Protein AF-A0A0M9B400-F1 (afdb_monomer_lite)

Foldseek 3Di:
DDDDDPPVVVCVPDDDVPRVDDCPDPVNVVVVVDPLVVQCVVCVVVQPDDPPDDRDRSVNVVVLVVVCVVVVHDPVRSVVVVCV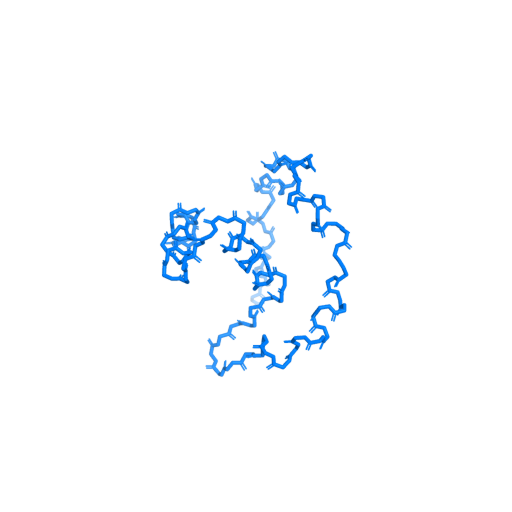VCVPPPD

Organism: Bradyrhizobium japonicum (NCBI:txid375)

Sequence (91 aa):
MSQPRDDRQDDLFRASLDAIINLRHPLVRLAAEIDWDFLAKRFSSVCRTGPGQPPLPTRLVAGLFILKHMHNLSDEALCGRCLEWMPSAQM

pLDDT: mean 75.06, std 16.23, range [34.03, 93.62]

Structure (mmCIF, N/CA/C/O backbone):
data_AF-A0A0M9B400-F1
#
_entry.id   AF-A0A0M9B400-F1
#
loop_
_atom_site.group_PDB
_atom_site.id
_atom_site.type_symbol
_atom_site.label_atom_id
_atom_site.label_alt_id
_atom_site.label_comp_id
_atom_site.label_asym_id
_atom_site.label_entity_id
_atom_site.label_seq_id
_atom_site.pdbx_PDB_ins_code
_atom_site.Cartn_x
_atom_site.Cartn_y
_atom_site.Cartn_z
_atom_site.occupancy
_atom_site.B_iso_or_equiv
_atom_site.auth_seq_id
_atom_site.auth_comp_id
_atom_site.auth_asym_id
_atom_site.auth_atom_id
_atom_site.pdbx_PDB_model_num
ATOM 1 N N . MET A 1 1 ? -2.890 -41.405 15.536 1.00 37.16 1 MET A N 1
ATOM 2 C CA . MET A 1 1 ? -1.866 -40.626 14.813 1.00 37.16 1 MET A CA 1
ATOM 3 C C . MET A 1 1 ? -2.416 -39.223 14.608 1.00 37.16 1 MET A C 1
ATOM 5 O O . MET A 1 1 ? -3.541 -39.103 14.153 1.00 37.16 1 MET A O 1
ATOM 9 N N . SER A 1 2 ? -1.655 -38.237 15.085 1.00 43.25 2 SER A N 1
ATOM 10 C CA . SER A 1 2 ? -1.687 -36.780 14.863 1.00 43.25 2 SER A CA 1
ATOM 11 C C . SER A 1 2 ? -3.017 -36.116 14.470 1.00 43.25 2 SER A C 1
ATOM 13 O O . SER A 1 2 ? -3.398 -36.102 13.304 1.00 43.25 2 SER A O 1
ATOM 15 N N . GLN A 1 3 ? -3.667 -35.473 15.441 1.00 45.69 3 GLN A N 1
ATOM 16 C CA . GLN A 1 3 ? -4.689 -34.453 15.199 1.00 45.69 3 GLN A CA 1
ATOM 17 C C . GLN A 1 3 ? -4.020 -33.225 14.547 1.00 45.69 3 GLN A C 1
ATOM 19 O O . GLN A 1 3 ? -2.939 -32.836 15.003 1.00 45.69 3 GLN A O 1
ATOM 24 N N . PRO A 1 4 ? -4.590 -32.629 13.483 1.00 48.81 4 PRO A N 1
ATOM 25 C CA . PRO A 1 4 ? -4.012 -31.441 12.871 1.00 48.81 4 PRO A CA 1
ATOM 26 C C . PRO A 1 4 ? -4.124 -30.289 13.873 1.00 48.81 4 PRO A C 1
ATOM 28 O O . PRO A 1 4 ? -5.206 -30.034 14.401 1.00 48.81 4 PRO A O 1
ATOM 31 N N . ARG A 1 5 ? -2.997 -29.642 14.189 1.00 53.66 5 ARG A N 1
ATOM 32 C CA . ARG A 1 5 ? -2.992 -28.424 15.006 1.00 53.66 5 ARG A CA 1
ATOM 33 C C . ARG A 1 5 ? -3.764 -27.347 14.247 1.00 53.66 5 ARG A C 1
ATOM 35 O O . ARG A 1 5 ? -3.471 -27.071 13.088 1.00 53.66 5 ARG A O 1
ATOM 42 N N . ASP A 1 6 ? -4.794 -26.813 14.888 1.00 52.44 6 ASP A N 1
ATOM 43 C CA . ASP A 1 6 ? -5.576 -25.688 14.391 1.00 52.44 6 ASP A CA 1
ATOM 44 C C . ASP A 1 6 ? -4.808 -24.403 14.724 1.00 52.44 6 ASP A C 1
ATOM 46 O O . ASP A 1 6 ? -5.013 -23.804 15.775 1.00 52.44 6 ASP A O 1
ATOM 50 N N . ASP A 1 7 ? -3.907 -23.981 13.833 1.00 55.25 7 ASP A N 1
ATOM 51 C CA . ASP A 1 7 ? -3.145 -22.720 13.944 1.00 55.25 7 ASP A CA 1
ATOM 52 C C . ASP A 1 7 ? -4.042 -21.457 13.850 1.00 55.25 7 ASP A C 1
ATOM 54 O O . ASP A 1 7 ? -3.555 -20.335 13.752 1.00 55.25 7 ASP A O 1
ATOM 58 N N . ARG A 1 8 ? -5.377 -21.601 13.881 1.00 53.59 8 ARG A N 1
ATOM 59 C CA . ARG A 1 8 ? -6.336 -20.482 13.904 1.00 53.59 8 ARG A CA 1
ATOM 60 C C . ARG A 1 8 ? -6.488 -19.828 15.279 1.00 53.59 8 ARG A C 1
ATOM 62 O O . ARG A 1 8 ? -7.167 -18.809 15.382 1.00 53.59 8 ARG A O 1
ATOM 69 N N . GLN A 1 9 ? -5.926 -20.414 16.336 1.00 53.66 9 GLN A N 1
ATOM 70 C CA . GLN A 1 9 ? -6.172 -19.951 17.705 1.00 53.66 9 GLN A CA 1
ATOM 71 C C . GLN A 1 9 ? -5.385 -18.686 18.092 1.00 53.66 9 GLN A C 1
ATOM 73 O O . GLN A 1 9 ? -5.847 -17.956 18.966 1.00 53.66 9 GLN A O 1
ATOM 78 N N . ASP A 1 10 ? -4.271 -18.368 17.425 1.00 53.75 10 ASP A N 1
ATOM 79 C CA . ASP A 1 10 ? -3.452 -17.190 17.768 1.00 53.75 10 ASP A CA 1
ATOM 80 C C . ASP A 1 10 ? -4.004 -15.854 17.227 1.00 53.75 10 ASP A C 1
ATOM 82 O O . ASP A 1 10 ? -3.749 -14.798 17.808 1.00 53.75 10 ASP A O 1
ATOM 86 N N . ASP A 1 11 ? -4.826 -15.868 16.171 1.00 57.31 11 ASP A N 1
ATOM 87 C CA . ASP A 1 11 ? -5.401 -14.639 15.587 1.00 57.31 11 ASP A CA 1
ATOM 88 C C . ASP A 1 11 ? -6.699 -14.174 16.272 1.00 57.31 11 ASP A C 1
ATOM 90 O O . ASP A 1 11 ? -7.133 -13.038 16.082 1.00 57.31 11 ASP A O 1
ATOM 94 N N . LEU A 1 12 ? -7.314 -15.012 17.115 1.00 59.00 12 LEU A N 1
ATOM 95 C CA . LEU A 1 12 ? -8.567 -14.694 17.819 1.00 59.00 12 LEU A CA 1
ATOM 96 C C . LEU A 1 12 ? -8.423 -13.563 18.851 1.00 59.00 12 LEU A C 1
ATOM 98 O O . LEU A 1 12 ? -9.417 -12.934 19.213 1.00 59.00 12 LEU A O 1
ATOM 102 N N . PHE A 1 13 ? -7.199 -13.297 19.316 1.00 59.19 13 PHE A N 1
ATOM 103 C CA . PHE A 1 13 ? -6.901 -12.275 20.325 1.00 59.19 13 PHE A CA 1
ATOM 104 C C . PHE A 1 13 ? -6.256 -11.010 19.753 1.00 59.19 13 PHE A C 1
ATOM 106 O O . PHE A 1 13 ? -6.021 -10.055 20.499 1.00 59.19 13 PHE A O 1
ATOM 113 N N . ARG A 1 14 ? -5.978 -10.957 18.443 1.00 62.62 14 ARG A N 1
ATOM 114 C CA . ARG A 1 14 ? -5.536 -9.716 17.806 1.00 62.62 14 ARG A CA 1
ATOM 115 C C . ARG A 1 14 ? -6.747 -8.837 17.537 1.00 62.62 14 ARG A C 1
ATOM 117 O O . ARG A 1 14 ? -7.718 -9.266 16.920 1.00 62.62 14 ARG A O 1
ATOM 124 N N . ALA A 1 15 ? -6.678 -7.587 17.999 1.00 70.50 15 ALA A N 1
ATOM 125 C CA . ALA A 1 15 ? -7.649 -6.577 17.608 1.00 70.50 15 ALA A CA 1
ATOM 126 C C . ALA A 1 15 ? -7.734 -6.551 16.075 1.00 70.50 15 ALA A C 1
ATOM 128 O O . ALA A 1 15 ? -6.705 -6.556 15.391 1.00 70.50 15 ALA A O 1
ATOM 129 N N . SER A 1 16 ? -8.961 -6.577 15.550 1.00 73.31 16 SER A N 1
ATOM 130 C CA . SER A 1 16 ? -9.191 -6.517 14.111 1.00 73.31 16 SER A CA 1
ATOM 131 C C . SER A 1 16 ? -8.494 -5.284 13.541 1.00 73.31 16 SER A C 1
ATOM 133 O O . SER A 1 16 ? -8.367 -4.254 14.209 1.00 73.31 16 SER A O 1
ATOM 135 N N . LEU A 1 17 ? -8.001 -5.371 12.304 1.00 72.50 17 LEU A N 1
ATOM 136 C CA . LEU A 1 17 ? -7.258 -4.257 11.717 1.00 72.50 17 LEU A CA 1
ATOM 137 C C . LEU A 1 17 ? -8.109 -2.976 11.707 1.00 72.50 17 LEU A C 1
ATOM 139 O O . LEU A 1 17 ? -7.582 -1.909 11.997 1.00 72.50 17 LEU A O 1
ATOM 143 N N . ASP A 1 18 ? -9.417 -3.087 11.461 1.00 78.38 18 ASP A N 1
ATOM 144 C CA . ASP A 1 18 ? -10.389 -1.988 11.550 1.00 78.38 18 ASP A CA 1
ATOM 145 C C . ASP A 1 18 ? -10.538 -1.382 12.956 1.00 78.38 18 ASP A C 1
ATOM 147 O O . ASP A 1 18 ? -10.834 -0.193 13.060 1.00 78.38 18 ASP A O 1
ATOM 151 N N . ALA A 1 19 ? -10.276 -2.143 14.023 1.00 78.19 19 ALA A N 1
ATOM 152 C CA . ALA A 1 19 ? -10.254 -1.637 15.394 1.00 78.19 19 ALA A CA 1
ATOM 153 C C . ALA A 1 19 ? -8.956 -0.880 15.729 1.00 78.19 19 ALA A C 1
ATOM 155 O O . ALA A 1 19 ? -8.918 -0.114 16.692 1.00 78.19 19 ALA A O 1
ATOM 156 N N . ILE A 1 20 ? -7.893 -1.081 14.942 1.00 82.00 20 ILE A N 1
ATOM 157 C CA . ILE A 1 20 ? -6.575 -0.460 15.141 1.00 82.00 20 ILE A CA 1
ATOM 158 C C . ILE A 1 20 ? -6.393 0.760 14.224 1.00 82.00 20 ILE A C 1
ATOM 160 O O . ILE A 1 20 ? -5.779 1.753 14.620 1.00 82.00 20 ILE A O 1
ATOM 164 N N . ILE A 1 21 ? -6.904 0.707 12.990 1.00 82.94 21 ILE A N 1
ATOM 165 C CA . ILE A 1 21 ? -6.688 1.756 11.988 1.00 82.94 21 ILE A CA 1
ATOM 166 C C . ILE A 1 21 ? -7.810 2.796 11.987 1.00 82.94 21 ILE A C 1
ATOM 168 O O . ILE A 1 21 ? -8.997 2.486 12.044 1.00 82.94 21 ILE A O 1
ATOM 172 N N . ASN A 1 22 ? -7.447 4.066 11.803 1.00 86.31 22 ASN A N 1
ATOM 173 C CA . ASN A 1 22 ? -8.433 5.104 11.522 1.00 86.31 22 ASN A CA 1
ATOM 174 C C . ASN A 1 22 ? -8.990 4.926 10.098 1.00 86.31 22 ASN A C 1
ATOM 176 O O . ASN A 1 22 ? -8.355 5.332 9.123 1.00 86.31 22 ASN A O 1
ATOM 180 N N . LEU A 1 23 ? -10.203 4.382 9.975 1.00 87.75 23 LEU A N 1
ATOM 181 C CA . LEU A 1 23 ? -10.866 4.152 8.683 1.00 87.75 23 LEU A CA 1
ATOM 182 C C . LEU A 1 23 ? -11.138 5.439 7.882 1.00 87.75 23 LEU A C 1
ATOM 184 O O . LEU A 1 23 ? -11.323 5.388 6.667 1.00 87.75 23 LEU A O 1
ATOM 188 N N . ARG A 1 24 ? -11.129 6.614 8.528 1.00 89.62 24 ARG A N 1
ATOM 189 C CA . ARG A 1 24 ? -11.269 7.915 7.849 1.00 89.62 24 ARG A CA 1
ATOM 190 C C . ARG A 1 24 ? -9.958 8.415 7.246 1.00 89.62 24 ARG A C 1
ATOM 192 O O . ARG A 1 24 ? -9.968 9.439 6.560 1.00 89.62 24 ARG A O 1
ATOM 199 N N . HIS A 1 25 ? -8.841 7.734 7.499 1.00 89.12 25 HIS A N 1
ATOM 200 C CA . HIS A 1 25 ? -7.541 8.140 6.991 1.00 89.12 25 HIS A CA 1
ATOM 201 C C . HIS A 1 25 ? -7.529 8.123 5.448 1.00 89.12 25 HIS A C 1
ATOM 203 O O . HIS A 1 25 ? -8.006 7.155 4.847 1.00 89.12 25 HIS A O 1
ATOM 209 N N . PRO A 1 26 ? -6.962 9.147 4.777 1.00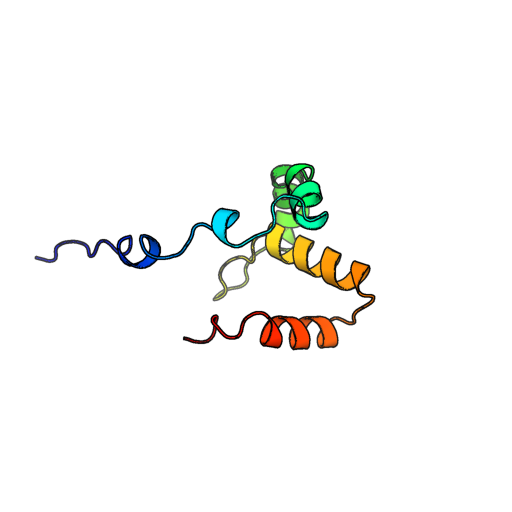 89.25 26 PRO A N 1
ATOM 210 C CA . PRO A 1 26 ? -6.973 9.243 3.315 1.00 89.25 26 PRO A CA 1
ATOM 211 C C . PRO A 1 26 ? -6.419 8.008 2.592 1.00 89.25 26 PRO A C 1
ATOM 213 O O . PRO A 1 26 ? -6.978 7.605 1.578 1.00 89.25 26 PRO A O 1
ATOM 216 N N . LEU A 1 27 ? -5.382 7.360 3.138 1.00 89.69 27 LEU A N 1
ATOM 217 C CA . LEU A 1 27 ? -4.826 6.123 2.565 1.00 89.69 27 LEU A CA 1
ATOM 218 C C . LEU A 1 27 ? -5.792 4.934 2.623 1.00 89.69 27 LEU A C 1
ATOM 220 O O . LEU A 1 27 ? -5.794 4.115 1.710 1.00 89.69 27 LEU A O 1
ATOM 224 N N . VAL A 1 28 ? -6.613 4.834 3.674 1.00 89.12 28 VAL A N 1
ATOM 225 C CA . VAL A 1 28 ? -7.601 3.749 3.800 1.00 89.12 28 VAL A CA 1
ATOM 226 C C . VAL A 1 28 ? -8.704 3.938 2.767 1.00 89.12 28 VAL A C 1
ATOM 228 O O . VAL A 1 28 ? -9.072 2.991 2.079 1.00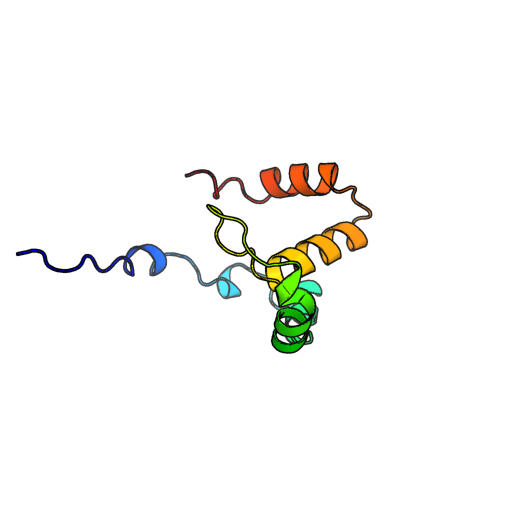 89.12 28 VAL A O 1
ATOM 231 N N . ARG A 1 29 ? -9.166 5.181 2.596 1.00 92.62 29 ARG A N 1
ATOM 232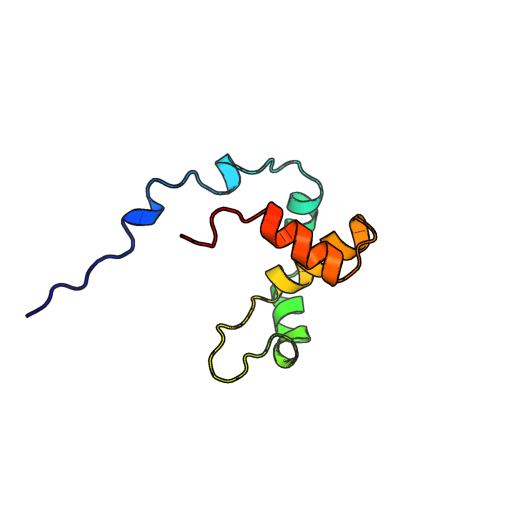 C CA . ARG A 1 29 ? -10.139 5.536 1.557 1.00 92.62 29 ARG A CA 1
ATOM 233 C C . ARG A 1 29 ? -9.584 5.271 0.162 1.00 92.62 29 ARG A C 1
ATOM 235 O O . ARG A 1 29 ? -10.234 4.597 -0.620 1.00 92.62 29 ARG A O 1
ATOM 242 N N . LEU A 1 30 ? -8.361 5.720 -0.121 1.00 91.62 30 LEU A N 1
ATOM 243 C CA . LEU A 1 30 ? -7.691 5.441 -1.392 1.00 91.62 30 LEU A CA 1
ATOM 244 C C . LEU A 1 30 ? -7.595 3.932 -1.650 1.00 91.62 30 LEU A C 1
ATOM 246 O O . LEU A 1 30 ? -7.886 3.476 -2.747 1.00 91.62 30 LEU A O 1
ATOM 250 N N . ALA A 1 31 ? -7.237 3.146 -0.634 1.00 89.94 31 ALA A N 1
ATOM 251 C CA . ALA A 1 31 ? -7.147 1.702 -0.774 1.00 89.94 31 ALA A CA 1
ATOM 252 C C . ALA A 1 31 ? -8.496 1.019 -1.054 1.00 89.94 31 ALA A C 1
ATOM 254 O O . ALA A 1 31 ? -8.487 -0.083 -1.593 1.00 89.94 31 ALA A O 1
ATOM 255 N N . ALA A 1 32 ? -9.625 1.632 -0.694 1.00 90.56 32 ALA A N 1
ATOM 256 C CA . ALA A 1 32 ? -10.954 1.125 -1.033 1.00 90.56 32 ALA A CA 1
ATOM 257 C C . ALA A 1 32 ? -11.352 1.432 -2.489 1.00 90.56 32 ALA A C 1
ATOM 259 O O . ALA A 1 32 ? -12.091 0.657 -3.084 1.00 90.56 32 ALA A O 1
ATOM 260 N N . GLU A 1 33 ? -10.835 2.521 -3.064 1.00 93.62 33 GLU A N 1
ATOM 261 C CA . GLU A 1 33 ? -11.124 2.942 -4.446 1.00 93.62 33 GLU A CA 1
ATOM 262 C C . GLU A 1 33 ? -10.220 2.262 -5.493 1.00 93.62 33 GLU A C 1
ATOM 264 O O . GLU A 1 33 ? -10.524 2.269 -6.684 1.00 93.62 33 GLU A O 1
ATOM 269 N N . ILE A 1 34 ? -9.080 1.697 -5.081 1.00 91.31 34 ILE A N 1
ATOM 270 C CA . ILE A 1 34 ? -8.146 1.029 -5.997 1.00 91.31 34 ILE A CA 1
ATOM 271 C C . ILE A 1 34 ? -8.688 -0.345 -6.411 1.00 91.31 34 ILE A C 1
ATOM 273 O O . ILE A 1 34 ? -8.927 -1.214 -5.571 1.00 91.31 34 ILE A O 1
ATOM 277 N N . ASP A 1 35 ? -8.759 -0.586 -7.723 1.00 92.56 35 ASP A N 1
ATOM 278 C CA . ASP A 1 35 ? -8.968 -1.924 -8.282 1.00 92.56 35 ASP A CA 1
ATOM 279 C C . ASP A 1 35 ? -7.693 -2.778 -8.133 1.00 92.56 35 ASP A C 1
ATOM 281 O O . ASP A 1 35 ? -6.762 -2.747 -8.948 1.00 92.56 35 ASP A O 1
ATOM 285 N N . TRP A 1 36 ? -7.639 -3.535 -7.037 1.00 87.50 36 TRP A N 1
ATOM 286 C CA . TRP A 1 36 ? -6.503 -4.394 -6.708 1.00 87.50 36 TRP A CA 1
ATOM 287 C C . TRP A 1 36 ? -6.368 -5.609 -7.621 1.00 87.50 36 TRP A C 1
ATOM 289 O O . TRP A 1 36 ? -5.247 -6.076 -7.818 1.00 87.50 36 TRP A O 1
ATOM 299 N N . ASP A 1 37 ? -7.469 -6.124 -8.170 1.00 89.19 37 ASP A N 1
ATOM 300 C CA . ASP A 1 37 ? -7.447 -7.284 -9.066 1.00 89.19 37 ASP A CA 1
ATOM 301 C C . ASP A 1 37 ? -6.850 -6.894 -10.424 1.00 89.19 37 ASP A C 1
ATOM 303 O O . ASP A 1 37 ? -5.969 -7.586 -10.947 1.00 89.19 37 ASP A O 1
ATOM 307 N N . PHE A 1 38 ? -7.221 -5.719 -10.940 1.00 90.06 38 PHE A N 1
ATOM 308 C CA . PHE A 1 38 ? -6.598 -5.137 -12.125 1.00 90.06 38 PHE A CA 1
ATOM 309 C C . PHE A 1 38 ? -5.088 -4.935 -11.938 1.00 90.06 38 PHE A C 1
ATOM 311 O O . PHE A 1 38 ? -4.291 -5.368 -12.781 1.00 90.06 38 PHE A O 1
ATOM 318 N N . LEU A 1 39 ? -4.673 -4.338 -10.814 1.00 87.62 39 LEU A N 1
ATOM 319 C CA . LEU A 1 39 ? -3.254 -4.169 -10.486 1.00 87.62 39 LEU A CA 1
ATOM 320 C C . LEU A 1 39 ? -2.537 -5.520 -10.380 1.00 87.62 39 LEU A C 1
ATOM 322 O O . LEU A 1 39 ? -1.483 -5.705 -10.992 1.00 87.62 39 LEU A O 1
ATOM 326 N N . ALA A 1 40 ? -3.104 -6.477 -9.645 1.00 86.06 40 ALA A N 1
ATOM 327 C CA . ALA A 1 40 ? -2.511 -7.797 -9.456 1.00 86.06 40 ALA A CA 1
ATOM 328 C C . ALA A 1 40 ? -2.308 -8.520 -10.791 1.00 86.06 40 ALA A C 1
ATOM 330 O O . ALA A 1 40 ? -1.226 -9.048 -11.047 1.00 86.06 40 ALA A O 1
ATOM 331 N N . LYS A 1 41 ? -3.296 -8.476 -11.693 1.00 87.69 41 LYS A N 1
ATOM 332 C CA . LYS A 1 41 ? -3.179 -9.039 -13.046 1.00 87.69 41 LYS A CA 1
ATOM 333 C C . LYS A 1 41 ? -2.080 -8.346 -13.846 1.00 87.69 41 LYS A C 1
ATOM 335 O O . LYS A 1 41 ? -1.231 -9.023 -14.435 1.00 87.69 41 LYS A O 1
ATOM 340 N N . ARG A 1 42 ? -2.054 -7.009 -13.838 1.00 87.81 42 ARG A N 1
ATOM 341 C CA . ARG A 1 42 ? -1.122 -6.209 -14.646 1.00 87.81 42 ARG A CA 1
ATOM 342 C C . ARG A 1 42 ? 0.333 -6.331 -14.199 1.00 87.81 42 ARG A C 1
ATOM 344 O O . ARG A 1 42 ? 1.220 -6.302 -15.055 1.00 87.81 42 ARG A O 1
ATOM 351 N N . PHE A 1 43 ? 0.558 -6.470 -12.895 1.00 81.19 43 PHE A N 1
ATOM 352 C CA . PHE A 1 43 ? 1.878 -6.572 -12.269 1.00 81.19 43 PHE A CA 1
ATOM 353 C C . PHE A 1 43 ? 2.245 -8.002 -11.852 1.00 81.19 43 PHE A C 1
ATOM 355 O O . PHE A 1 43 ? 3.293 -8.214 -11.249 1.00 81.19 43 PHE A O 1
ATOM 362 N N . SER A 1 44 ? 1.446 -9.001 -12.237 1.00 78.75 44 SER A N 1
ATOM 363 C CA . SER A 1 44 ? 1.675 -10.426 -11.942 1.00 78.75 44 SER A CA 1
ATOM 364 C C . SER A 1 44 ? 3.033 -10.965 -12.413 1.00 78.75 44 SER A C 1
ATOM 366 O O . SER A 1 44 ? 3.533 -11.959 -11.888 1.00 78.75 44 SER A O 1
ATOM 368 N N . SER A 1 45 ? 3.646 -10.349 -13.426 1.00 77.81 45 SER A N 1
ATOM 369 C CA . SER A 1 45 ? 4.996 -10.691 -13.889 1.00 77.81 45 SER A CA 1
ATOM 370 C C . SER A 1 45 ? 6.108 -10.050 -13.059 1.00 77.81 45 SER A C 1
ATOM 372 O O . SER A 1 45 ? 7.182 -10.631 -12.965 1.00 77.81 45 SER A O 1
ATOM 374 N N . VAL A 1 46 ? 5.854 -8.885 -12.458 1.00 76.56 46 VAL A N 1
ATOM 375 C CA 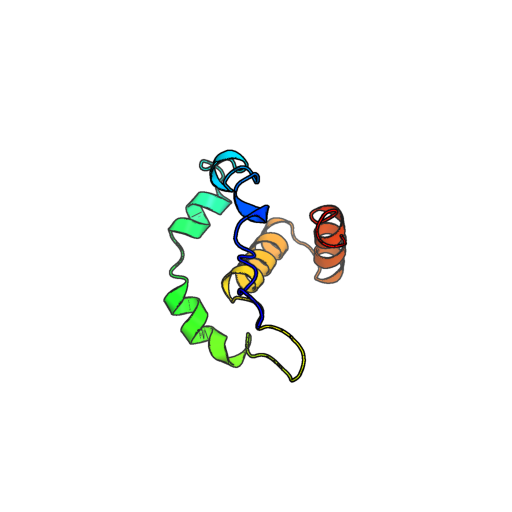. VAL A 1 46 ? 6.838 -8.098 -11.696 1.00 76.56 46 VAL A CA 1
ATOM 376 C C . VAL A 1 46 ? 6.818 -8.482 -10.219 1.00 76.56 46 VAL A C 1
ATOM 378 O O . VAL A 1 46 ? 7.863 -8.600 -9.596 1.00 76.56 46 VAL A O 1
ATOM 381 N N . CYS A 1 47 ? 5.635 -8.759 -9.670 1.00 67.56 47 CYS A N 1
ATOM 382 C CA . CYS A 1 47 ? 5.459 -9.291 -8.316 1.00 67.56 47 CYS A CA 1
ATOM 383 C C . CYS A 1 47 ? 5.654 -10.819 -8.262 1.00 67.56 47 CYS A C 1
ATOM 385 O O . CYS A 1 47 ? 5.181 -11.476 -7.334 1.00 67.56 47 CYS A O 1
ATOM 387 N N . ARG A 1 48 ? 6.290 -11.404 -9.285 1.00 64.25 48 ARG A N 1
ATOM 388 C CA . ARG A 1 48 ? 6.454 -12.849 -9.420 1.00 64.25 48 ARG A CA 1
ATOM 389 C C . ARG A 1 48 ? 7.636 -13.317 -8.568 1.00 64.25 48 ARG A C 1
ATOM 391 O O . ARG A 1 48 ? 8.734 -12.782 -8.655 1.00 64.25 48 ARG A O 1
ATOM 398 N N . THR A 1 49 ? 7.386 -14.327 -7.748 1.00 58.41 49 THR A N 1
ATOM 399 C CA . THR A 1 49 ? 8.353 -14.980 -6.861 1.00 58.41 49 THR A CA 1
ATOM 400 C C . THR A 1 49 ? 9.540 -15.611 -7.597 1.00 58.41 49 THR A C 1
ATOM 402 O O . THR A 1 49 ? 9.345 -16.335 -8.573 1.00 58.41 49 THR A O 1
ATOM 405 N N . GLY A 1 50 ? 10.753 -15.424 -7.062 1.00 62.00 50 GLY A N 1
ATOM 406 C CA . GLY A 1 50 ? 11.917 -16.284 -7.315 1.00 62.00 50 GLY A CA 1
ATOM 407 C C . GLY A 1 50 ? 12.009 -17.449 -6.308 1.00 62.00 50 GLY A C 1
ATOM 408 O O . GLY A 1 50 ? 11.390 -17.386 -5.247 1.00 62.00 50 GLY A O 1
ATOM 409 N N . PRO A 1 51 ? 12.754 -18.530 -6.599 1.00 52.66 51 PRO A N 1
ATOM 410 C CA . PRO A 1 51 ? 12.816 -19.702 -5.722 1.00 52.66 51 PRO A CA 1
ATOM 411 C C . PRO A 1 51 ? 13.225 -19.315 -4.288 1.00 52.66 51 PRO A C 1
ATOM 413 O O . PRO A 1 51 ? 14.305 -18.775 -4.074 1.00 52.66 51 PRO A O 1
ATOM 416 N N . GLY A 1 52 ? 12.343 -19.595 -3.319 1.00 62.12 52 GLY A N 1
ATOM 417 C CA . GLY A 1 52 ? 12.587 -19.387 -1.885 1.00 62.12 52 GLY A CA 1
ATOM 418 C C . GLY A 1 52 ? 11.882 -18.195 -1.219 1.00 62.12 52 GLY A C 1
ATOM 419 O O . GLY A 1 52 ? 11.991 -18.072 -0.004 1.00 62.12 52 GLY A O 1
ATOM 420 N N . GLN A 1 53 ? 11.137 -17.348 -1.945 1.00 55.28 53 GLN A N 1
ATOM 421 C CA . GLN A 1 53 ? 10.452 -16.184 -1.351 1.00 55.28 53 GLN A CA 1
ATOM 422 C C . GLN A 1 53 ? 8.927 -16.222 -1.564 1.00 55.28 53 GLN A C 1
ATOM 424 O O . GLN A 1 53 ? 8.480 -16.323 -2.700 1.00 55.28 53 GLN A O 1
ATOM 429 N N . PRO A 1 54 ? 8.077 -16.091 -0.533 1.00 58.19 54 PRO A N 1
ATOM 430 C CA . PRO A 1 54 ? 6.639 -15.961 -0.764 1.00 58.19 54 PRO A CA 1
ATOM 431 C C . PRO A 1 54 ? 6.340 -14.722 -1.635 1.00 58.19 54 PRO A C 1
ATOM 433 O O . PRO A 1 54 ? 7.000 -13.693 -1.468 1.00 58.19 54 PRO A O 1
ATOM 436 N N . PRO A 1 55 ? 5.391 -14.800 -2.589 1.00 62.59 55 PRO A N 1
ATOM 437 C CA . PRO A 1 55 ? 5.089 -13.685 -3.481 1.00 62.59 55 PRO A CA 1
ATOM 438 C C . PRO A 1 55 ? 4.669 -12.474 -2.664 1.00 62.59 55 PRO A C 1
ATOM 440 O O . PRO A 1 55 ? 3.706 -12.536 -1.900 1.00 62.59 55 PRO A O 1
ATOM 443 N N . LEU A 1 56 ? 5.393 -11.365 -2.830 1.00 66.69 56 LEU A N 1
ATOM 444 C CA . LEU A 1 56 ? 4.987 -10.103 -2.231 1.00 66.69 56 LEU A CA 1
ATOM 445 C C . LEU A 1 56 ? 3.658 -9.696 -2.881 1.00 66.69 56 LEU A C 1
ATOM 447 O O . LEU A 1 56 ? 3.608 -9.532 -4.105 1.00 66.69 56 LEU A O 1
ATOM 451 N N . PRO A 1 57 ? 2.570 -9.538 -2.106 1.00 78.75 57 PRO A N 1
ATOM 452 C CA . PRO A 1 57 ? 1.285 -9.186 -2.681 1.00 78.75 57 PRO A CA 1
ATOM 453 C C . PRO A 1 57 ? 1.398 -7.826 -3.373 1.00 78.75 57 PRO A C 1
ATOM 455 O O . PRO A 1 57 ? 1.946 -6.879 -2.809 1.00 78.75 57 PRO A O 1
ATOM 458 N N . THR A 1 58 ? 0.848 -7.698 -4.584 1.00 85.25 58 THR A N 1
ATOM 459 C CA . THR A 1 58 ? 0.894 -6.452 -5.376 1.00 85.25 58 THR A CA 1
ATOM 460 C C . THR A 1 58 ? 0.414 -5.240 -4.578 1.00 85.25 58 THR A C 1
ATOM 462 O O . THR A 1 58 ? 0.949 -4.145 -4.726 1.00 85.25 58 THR A O 1
ATOM 465 N N . ARG A 1 59 ? -0.541 -5.449 -3.666 1.00 85.19 59 ARG A N 1
ATOM 466 C CA . ARG A 1 59 ? -1.037 -4.427 -2.742 1.00 85.19 59 ARG A CA 1
ATOM 467 C C . ARG A 1 59 ? 0.044 -3.870 -1.810 1.00 85.19 59 ARG A C 1
ATOM 469 O O . ARG A 1 59 ? 0.076 -2.664 -1.589 1.00 85.19 59 ARG A O 1
ATOM 476 N N . LEU A 1 60 ? 0.936 -4.717 -1.295 1.00 84.19 60 LEU A N 1
ATOM 477 C CA . LEU A 1 60 ? 2.058 -4.287 -0.456 1.00 84.19 60 LEU A CA 1
ATOM 478 C C . LEU A 1 60 ? 3.042 -3.445 -1.271 1.00 84.19 60 LEU A C 1
ATOM 480 O O . LEU A 1 60 ? 3.394 -2.345 -0.858 1.00 84.19 60 LEU A O 1
ATOM 484 N N . VAL A 1 61 ? 3.424 -3.924 -2.458 1.00 87.12 61 VAL A N 1
ATOM 485 C CA . VAL A 1 61 ? 4.356 -3.214 -3.349 1.00 87.12 61 VAL A CA 1
ATOM 486 C C . VAL A 1 61 ? 3.792 -1.853 -3.767 1.00 87.12 61 VAL A C 1
ATOM 488 O O . VAL A 1 61 ? 4.470 -0.836 -3.648 1.00 87.12 61 VAL A O 1
ATOM 491 N N . ALA A 1 62 ? 2.528 -1.803 -4.189 1.00 89.88 62 ALA A N 1
ATOM 492 C CA . ALA A 1 62 ? 1.852 -0.554 -4.530 1.00 89.88 62 ALA A CA 1
ATOM 493 C C . ALA A 1 62 ? 1.752 0.399 -3.326 1.00 89.88 62 ALA A C 1
ATOM 495 O O . ALA A 1 62 ? 1.999 1.595 -3.469 1.00 89.88 62 ALA A O 1
ATOM 496 N N . GLY A 1 63 ? 1.450 -0.123 -2.131 1.00 89.31 63 GLY A N 1
ATOM 497 C CA . GLY A 1 63 ? 1.427 0.659 -0.894 1.00 89.31 63 GLY A CA 1
ATOM 498 C C . GLY A 1 63 ? 2.780 1.297 -0.572 1.00 89.31 63 GLY A C 1
ATOM 499 O O . GLY A 1 63 ? 2.836 2.484 -0.254 1.00 89.31 63 GLY A O 1
ATOM 500 N N . LEU A 1 64 ? 3.875 0.548 -0.731 1.00 88.38 64 LEU A N 1
ATOM 501 C CA . LEU A 1 64 ? 5.238 1.061 -0.565 1.00 88.38 64 LEU A CA 1
ATOM 502 C C . LEU A 1 64 ? 5.547 2.194 -1.551 1.00 88.38 64 LEU A C 1
ATOM 504 O O . LEU A 1 64 ? 6.064 3.229 -1.135 1.00 88.38 64 LEU A O 1
ATOM 508 N N . 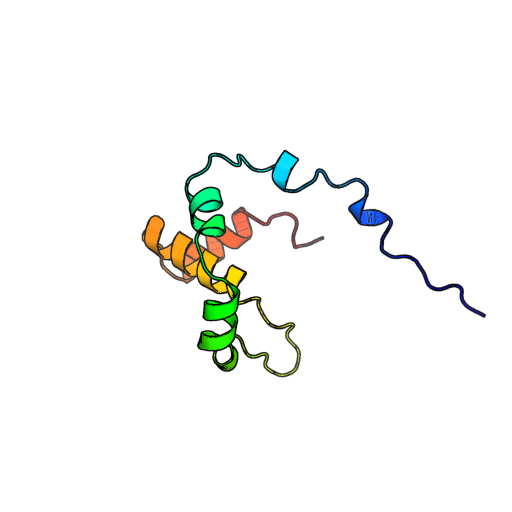PHE A 1 65 ? 5.171 2.056 -2.826 1.00 89.06 65 PHE A N 1
ATOM 509 C CA . PHE A 1 65 ? 5.346 3.127 -3.814 1.00 89.06 65 PHE A CA 1
ATOM 510 C C . PHE A 1 65 ? 4.540 4.388 -3.480 1.00 89.06 65 PHE A C 1
ATOM 512 O O . PHE A 1 65 ? 5.062 5.497 -3.610 1.00 89.06 65 PHE A O 1
ATOM 519 N N . ILE A 1 66 ? 3.298 4.234 -3.012 1.00 89.56 66 ILE A N 1
ATOM 520 C CA . ILE A 1 66 ? 2.461 5.361 -2.577 1.00 89.56 66 ILE A CA 1
ATOM 521 C C . ILE A 1 66 ? 3.132 6.095 -1.411 1.00 89.56 66 ILE A C 1
ATOM 523 O O . ILE A 1 66 ? 3.283 7.314 -1.462 1.00 89.56 66 ILE A O 1
ATOM 527 N N . LEU A 1 67 ? 3.595 5.366 -0.391 1.00 89.12 67 LEU A N 1
ATOM 528 C CA . LEU A 1 67 ? 4.267 5.949 0.775 1.00 89.12 67 LEU A CA 1
ATOM 529 C C . LEU A 1 67 ? 5.591 6.621 0.403 1.00 89.12 67 LEU A C 1
ATOM 531 O O . LEU A 1 67 ? 5.870 7.725 0.874 1.00 89.12 67 LEU A O 1
ATOM 535 N N . LYS A 1 68 ? 6.376 5.987 -0.475 1.00 90.94 68 LYS A N 1
ATOM 536 C CA . LYS A 1 68 ? 7.612 6.551 -1.022 1.00 90.94 68 LYS A CA 1
ATOM 537 C C . LYS A 1 68 ? 7.350 7.903 -1.673 1.00 90.94 68 LYS A C 1
ATOM 539 O O . LYS A 1 68 ? 8.018 8.880 -1.351 1.00 90.94 68 LYS A O 1
ATOM 544 N N . HIS A 1 69 ? 6.356 7.965 -2.557 1.00 91.31 69 HIS A N 1
ATOM 545 C CA . HIS A 1 69 ? 6.037 9.181 -3.293 1.00 91.31 69 HIS A CA 1
ATOM 546 C C . HIS A 1 69 ? 5.445 10.269 -2.387 1.00 91.31 69 HIS A C 1
ATOM 548 O O . HIS A 1 69 ? 5.894 11.411 -2.432 1.00 91.31 69 HIS A O 1
ATOM 554 N N . MET A 1 70 ? 4.499 9.919 -1.510 1.00 90.50 70 MET A N 1
ATOM 555 C CA . MET A 1 70 ? 3.857 10.868 -0.590 1.00 90.50 70 MET A CA 1
ATOM 556 C C . MET A 1 70 ? 4.835 11.548 0.368 1.00 90.50 70 MET A C 1
ATOM 558 O O . MET A 1 70 ? 4.634 12.705 0.728 1.00 90.50 70 MET A O 1
ATOM 562 N N . HIS A 1 71 ? 5.875 10.833 0.793 1.00 87.00 71 HIS A N 1
ATOM 563 C CA . HIS A 1 71 ? 6.884 11.352 1.713 1.00 87.00 71 HIS A CA 1
ATOM 564 C C . HIS A 1 71 ? 8.191 11.759 1.019 1.00 87.00 71 HIS A C 1
ATOM 566 O O . HIS A 1 71 ? 9.149 12.095 1.710 1.00 87.00 71 HIS A O 1
ATOM 572 N N . ASN A 1 72 ? 8.234 11.737 -0.320 1.00 90.56 72 ASN A N 1
ATOM 573 C CA . ASN A 1 72 ? 9.426 12.018 -1.124 1.00 90.56 72 ASN A CA 1
ATOM 574 C C . ASN A 1 72 ? 10.675 11.244 -0.640 1.00 90.56 72 ASN A C 1
ATOM 576 O O . ASN A 1 72 ? 11.758 11.808 -0.486 1.00 90.56 72 ASN A O 1
ATOM 580 N N . LEU A 1 73 ? 10.499 9.954 -0.335 1.00 89.50 73 LEU A N 1
ATOM 581 C CA . LEU A 1 73 ? 11.547 9.090 0.215 1.00 89.50 73 LEU A CA 1
ATOM 582 C C . LEU A 1 73 ? 12.359 8.411 -0.894 1.00 89.50 73 LEU A C 1
ATOM 584 O O . LEU A 1 73 ? 11.832 8.075 -1.958 1.00 89.50 73 LEU A O 1
ATOM 588 N N . SER A 1 74 ? 13.634 8.136 -0.611 1.00 88.88 74 SER A N 1
ATOM 589 C CA . SER A 1 74 ? 14.415 7.157 -1.375 1.00 88.88 74 SER A CA 1
ATOM 590 C C . SER A 1 74 ? 14.022 5.726 -0.980 1.00 88.88 74 SER A C 1
ATOM 592 O O . SER A 1 74 ? 13.338 5.521 0.027 1.00 88.88 74 SER A O 1
ATOM 594 N N . ASP A 1 75 ? 14.445 4.728 -1.759 1.00 87.19 75 ASP A N 1
ATOM 595 C CA . ASP A 1 75 ? 14.180 3.319 -1.432 1.00 87.19 75 ASP A CA 1
ATOM 596 C C . ASP A 1 75 ? 14.855 2.909 -0.113 1.00 87.19 75 ASP A C 1
ATOM 598 O O . ASP A 1 75 ? 14.256 2.220 0.708 1.00 87.19 75 ASP A O 1
ATOM 602 N N . GLU A 1 76 ? 16.060 3.411 0.152 1.00 87.75 76 GLU A N 1
ATOM 603 C CA . GLU A 1 76 ? 16.803 3.167 1.392 1.00 87.75 76 GLU A CA 1
ATOM 604 C C . GLU A 1 76 ? 16.103 3.803 2.597 1.00 87.75 76 GLU A C 1
ATOM 606 O O . GLU A 1 76 ? 15.955 3.168 3.643 1.00 87.75 76 GLU A O 1
ATOM 611 N N . ALA A 1 77 ? 15.623 5.042 2.446 1.00 86.69 77 ALA A N 1
ATOM 612 C CA . ALA A 1 77 ? 14.883 5.742 3.493 1.00 86.69 77 ALA A CA 1
ATOM 613 C C . ALA A 1 77 ? 13.532 5.068 3.785 1.00 86.69 77 ALA A C 1
ATOM 615 O O . ALA A 1 77 ? 13.105 5.004 4.940 1.00 86.69 77 ALA A O 1
ATOM 616 N N . LEU A 1 78 ? 12.873 4.533 2.753 1.00 86.06 78 LEU A N 1
ATOM 617 C CA . LEU A 1 78 ? 11.659 3.738 2.906 1.00 86.06 78 LEU A CA 1
ATOM 618 C C . LEU A 1 78 ? 11.942 2.443 3.673 1.00 86.06 78 LEU A C 1
ATOM 620 O O . LEU A 1 78 ? 11.241 2.163 4.639 1.00 86.06 78 LEU A O 1
ATOM 624 N N . CYS A 1 79 ? 12.988 1.697 3.306 1.00 84.75 79 CYS A N 1
ATOM 625 C CA . CYS A 1 79 ? 13.400 0.484 4.017 1.00 84.75 79 CYS A CA 1
ATOM 626 C C . CYS A 1 79 ? 13.712 0.761 5.494 1.00 84.75 79 CYS A C 1
ATOM 628 O O . CYS A 1 79 ? 13.251 0.022 6.364 1.00 84.75 79 CYS A O 1
ATOM 630 N N . GLY A 1 80 ? 14.427 1.851 5.788 1.00 84.56 80 GLY A N 1
ATOM 631 C CA . GLY A 1 80 ? 14.717 2.268 7.162 1.00 84.56 80 GLY A CA 1
ATOM 632 C C . GLY A 1 80 ? 13.449 2.542 7.977 1.00 84.56 80 GLY A C 1
ATOM 633 O O . GLY A 1 80 ? 13.293 2.002 9.070 1.00 84.56 80 GLY A O 1
ATOM 634 N N . ARG A 1 81 ? 12.500 3.309 7.423 1.00 80.75 81 ARG A N 1
ATOM 635 C CA . ARG A 1 81 ? 11.213 3.583 8.090 1.00 80.75 81 ARG A CA 1
ATOM 636 C C . ARG A 1 81 ? 10.322 2.347 8.184 1.00 80.75 81 ARG A C 1
ATOM 638 O O . ARG A 1 81 ? 9.593 2.206 9.155 1.00 80.75 81 ARG A O 1
ATOM 645 N N . CYS A 1 82 ? 10.376 1.431 7.219 1.00 76.50 82 CYS A N 1
ATOM 646 C CA . CYS A 1 82 ? 9.646 0.166 7.304 1.00 76.50 82 CYS A CA 1
ATOM 647 C C . CYS A 1 82 ? 10.117 -0.681 8.491 1.00 76.50 82 CYS A C 1
ATOM 649 O O . CYS A 1 82 ? 9.279 -1.254 9.182 1.00 76.50 82 CYS A O 1
ATOM 651 N N . LEU A 1 83 ? 11.425 -0.719 8.766 1.00 75.44 83 LEU A N 1
ATOM 652 C CA . LEU A 1 83 ? 11.969 -1.394 9.950 1.00 75.44 83 LEU A CA 1
ATOM 653 C C . LEU A 1 83 ? 11.526 -0.707 11.251 1.00 75.44 83 LEU A C 1
ATOM 655 O O . LEU A 1 83 ? 11.191 -1.386 12.217 1.00 75.44 83 LEU A O 1
ATOM 659 N N . GLU A 1 84 ? 11.463 0.626 11.254 1.00 75.62 84 GLU A N 1
ATOM 660 C CA . GLU A 1 84 ? 10.958 1.419 12.383 1.00 75.62 84 GLU A CA 1
ATOM 661 C C . GLU A 1 84 ? 9.456 1.195 12.640 1.00 75.62 84 GLU A C 1
ATOM 663 O O . GLU A 1 84 ? 9.023 1.133 13.788 1.00 75.62 84 GLU A O 1
ATOM 668 N N . TRP A 1 85 ? 8.650 1.057 11.582 1.00 65.31 85 TRP A N 1
ATOM 669 C CA . TRP A 1 85 ? 7.194 0.878 11.657 1.00 65.31 85 TRP A CA 1
ATOM 670 C C . TRP A 1 85 ? 6.750 -0.565 11.889 1.00 65.31 85 TRP A C 1
ATOM 672 O O . TRP A 1 85 ? 5.610 -0.792 12.295 1.00 65.31 85 TRP A O 1
ATOM 682 N N . MET A 1 86 ? 7.627 -1.540 11.648 1.00 60.91 86 MET A N 1
ATOM 683 C CA . MET A 1 86 ? 7.366 -2.966 11.862 1.00 60.91 86 MET A CA 1
ATOM 684 C C . MET A 1 86 ? 8.276 -3.578 12.944 1.00 60.91 86 MET A C 1
ATOM 686 O O . MET A 1 86 ? 8.890 -4.619 12.697 1.00 60.91 86 MET A O 1
ATOM 690 N N . PRO A 1 87 ? 8.340 -3.025 14.174 1.00 50.44 87 PRO A N 1
ATOM 691 C CA . PRO A 1 87 ? 9.158 -3.608 15.238 1.00 50.44 87 PRO A CA 1
ATOM 692 C C . PRO A 1 87 ? 8.654 -4.998 15.672 1.00 50.44 87 PRO A C 1
ATOM 694 O O . PRO A 1 87 ? 9.377 -5.741 16.324 1.00 50.44 87 PRO A O 1
ATOM 697 N N . SER A 1 88 ? 7.432 -5.382 15.284 1.00 47.44 88 SER A N 1
ATOM 698 C CA . SER A 1 88 ? 6.801 -6.665 15.626 1.00 47.44 88 SER A CA 1
ATOM 699 C C . SER A 1 88 ? 6.929 -7.755 14.552 1.00 47.44 88 SER A C 1
ATOM 701 O O . SER A 1 88 ? 6.354 -8.821 14.729 1.00 47.44 88 SER A O 1
ATOM 703 N N . ALA A 1 89 ? 7.628 -7.514 13.435 1.00 46.38 89 ALA A N 1
ATOM 704 C CA . ALA A 1 89 ? 7.832 -8.526 12.384 1.00 46.38 89 ALA A CA 1
ATOM 705 C C . ALA A 1 89 ? 9.102 -9.386 12.594 1.00 46.38 89 ALA A C 1
ATOM 707 O O . ALA A 1 89 ? 9.465 -10.168 11.720 1.00 46.38 89 ALA A O 1
ATOM 708 N N . GLN A 1 90 ? 9.781 -9.220 13.735 1.00 39.69 90 GLN A N 1
ATOM 709 C CA . GLN A 1 90 ? 11.018 -9.914 14.122 1.00 39.69 90 GLN A CA 1
ATOM 710 C C . GLN A 1 90 ? 10.832 -10.864 15.324 1.00 39.69 90 GLN A C 1
ATOM 712 O O . GLN A 1 90 ? 11.811 -11.195 15.990 1.00 39.69 90 GLN A O 1
ATOM 717 N N . MET A 1 91 ? 9.603 -11.294 15.635 1.00 34.03 91 MET A N 1
ATOM 718 C CA . MET A 1 91 ? 9.345 -12.229 16.737 1.00 34.03 91 MET A CA 1
ATOM 719 C C . MET A 1 91 ? 8.305 -13.277 16.371 1.00 34.03 91 MET A C 1
ATOM 721 O O . MET A 1 91 ? 7.286 -12.889 15.758 1.00 34.03 91 MET A O 1
#

InterPro domains:
  IPR008490 Transposase InsH, N-terminal [PF05598] (16-84)

Secondary structure (DSSP, 8-state):
--PPP-TTSSGGGSPPHHHHS-TTSHHHHHHHHS-HHHHHHHHTTTSPPPTTSPPPPHHHHHHHHHHHHHTT--HHHHHHHHHHH-TTTT-

Radius of gyration: 16.68 Å; chains: 1; bounding box: 28×53×35 Å